Protein AF-A0A0M8PW68-F1 (afdb_monomer_lite)

Sequence (83 aa):
MNDKRIFTGKYVQEELGIDDKKLSKLADYFSDRIDGFAEYVGKWRKYTKREIEFIRYFLRERERFDVDSVVTKDAYDMYYECK

Radius of gyration: 12.08 Å; chains: 1; bounding box: 27×22×31 Å

Secondary structure (DSSP, 8-state):
------EEHHHHHHHHT--HHHHHHHHHHHHTTSTTTT-EETTEEEE-HHHHHHHHHHHHHTTT-S-HHHHHHHHHIIIII--

Structure (mmCIF, N/CA/C/O backbone):
data_AF-A0A0M8PW68-F1
#
_entry.id   AF-A0A0M8PW68-F1
#
loop_
_atom_site.group_PDB
_atom_site.id
_atom_site.type_symbol
_atom_site.label_atom_id
_atom_site.label_alt_id
_atom_site.label_comp_id
_atom_site.label_asym_id
_atom_site.label_entity_id
_atom_site.label_seq_id
_atom_site.pdbx_PDB_ins_code
_atom_site.Cartn_x
_atom_site.Cartn_y
_atom_site.Cartn_z
_atom_site.occupancy
_atom_site.B_iso_or_equiv
_atom_site.auth_seq_id
_atom_site.auth_comp_id
_atom_site.auth_asym_id
_atom_site.auth_atom_id
_atom_site.pdbx_PDB_model_num
ATOM 1 N N . MET A 1 1 ? 5.751 12.532 11.667 1.00 47.47 1 MET A N 1
ATOM 2 C CA . MET A 1 1 ? 4.286 12.489 11.890 1.00 47.47 1 MET A CA 1
ATOM 3 C C . MET A 1 1 ? 3.910 11.067 12.284 1.00 47.47 1 MET A C 1
ATOM 5 O O . MET A 1 1 ? 4.346 10.149 11.609 1.00 47.47 1 MET A O 1
ATOM 9 N N . ASN A 1 2 ? 3.184 10.864 13.390 1.00 52.50 2 ASN A N 1
ATOM 10 C CA . ASN A 1 2 ? 2.629 9.546 13.730 1.00 52.50 2 ASN A CA 1
ATOM 11 C C . ASN A 1 2 ? 1.391 9.319 12.861 1.00 52.50 2 ASN A C 1
ATOM 13 O O . ASN A 1 2 ? 0.287 9.740 13.214 1.00 52.50 2 ASN A O 1
ATOM 17 N N . ASP A 1 3 ? 1.593 8.720 11.694 1.00 65.75 3 ASP A N 1
ATOM 18 C CA . ASP A 1 3 ? 0.511 8.347 10.796 1.00 65.75 3 ASP A CA 1
ATOM 19 C C . ASP A 1 3 ? -0.366 7.271 11.454 1.00 65.75 3 ASP A C 1
ATOM 21 O O . ASP A 1 3 ? 0.026 6.114 11.598 1.00 65.75 3 ASP A O 1
ATOM 25 N N . LYS A 1 4 ? -1.569 7.654 11.894 1.00 79.06 4 LYS A N 1
ATOM 26 C CA . LYS A 1 4 ? -2.536 6.707 12.462 1.00 79.06 4 LYS A CA 1
ATOM 27 C C . LYS A 1 4 ? -3.152 5.858 11.343 1.00 79.06 4 LYS A C 1
ATOM 29 O O . LYS A 1 4 ? -3.647 6.395 10.352 1.00 79.06 4 LYS A O 1
ATOM 34 N N . ARG A 1 5 ? -3.190 4.535 11.533 1.00 80.94 5 ARG A N 1
ATOM 35 C CA . ARG A 1 5 ? -3.863 3.572 10.642 1.00 80.94 5 ARG A CA 1
ATOM 36 C C . ARG A 1 5 ? -5.377 3.613 10.827 1.00 80.94 5 ARG A C 1
ATOM 38 O O . ARG A 1 5 ? -5.931 2.899 11.660 1.00 80.94 5 ARG A O 1
ATOM 45 N N . ILE A 1 6 ? -6.052 4.468 10.069 1.00 86.19 6 ILE A N 1
ATOM 46 C CA . ILE A 1 6 ? -7.502 4.685 10.206 1.00 86.19 6 ILE A CA 1
ATOM 47 C C . ILE A 1 6 ? -8.294 4.254 8.969 1.00 86.19 6 ILE A C 1
ATOM 49 O O . ILE A 1 6 ? -9.451 3.840 9.099 1.00 86.19 6 ILE A O 1
ATOM 53 N N . PHE A 1 7 ? -7.672 4.270 7.789 1.00 90.62 7 PHE A N 1
ATOM 54 C CA . PHE A 1 7 ? -8.367 4.088 6.519 1.00 90.62 7 PHE A CA 1
ATOM 55 C C . PHE A 1 7 ? -8.610 2.608 6.217 1.00 90.62 7 PHE A C 1
ATOM 57 O O . PHE A 1 7 ? -7.733 1.767 6.406 1.00 90.62 7 PHE A O 1
ATOM 64 N N . THR A 1 8 ? -9.825 2.270 5.787 1.00 92.75 8 THR A N 1
ATOM 65 C CA . THR A 1 8 ? -10.202 0.909 5.377 1.00 92.75 8 THR A CA 1
ATOM 66 C C . THR A 1 8 ? -9.835 0.662 3.921 1.00 92.75 8 THR A C 1
ATOM 68 O O . THR A 1 8 ? -9.775 1.604 3.137 1.00 92.75 8 THR A O 1
ATOM 71 N N . GLY A 1 9 ? -9.692 -0.607 3.527 1.00 92.25 9 GLY A N 1
ATOM 72 C CA . GLY A 1 9 ? -9.496 -0.961 2.117 1.00 92.25 9 GLY A CA 1
ATOM 73 C C . GLY A 1 9 ? -10.561 -0.366 1.188 1.00 92.25 9 GLY A C 1
ATOM 74 O O . GLY A 1 9 ? -10.215 0.131 0.126 1.00 92.25 9 GLY A O 1
ATOM 75 N N . LYS A 1 10 ? -11.830 -0.308 1.622 1.00 92.62 10 LYS A N 1
ATOM 76 C CA . LYS A 1 10 ? -12.910 0.329 0.851 1.00 92.62 10 LYS A CA 1
ATOM 77 C C . LYS A 1 10 ? -12.651 1.817 0.585 1.00 92.62 10 LYS A C 1
ATOM 79 O O . LYS A 1 10 ? -12.802 2.257 -0.545 1.00 92.62 10 LYS A O 1
ATOM 84 N N . TYR A 1 11 ? -12.222 2.570 1.601 1.00 93.81 11 TYR A N 1
ATOM 85 C CA . TYR A 1 11 ? -11.869 3.981 1.420 1.00 93.81 11 TYR A CA 1
ATOM 86 C C . TYR A 1 11 ? -10.720 4.138 0.418 1.00 93.81 11 TYR A C 1
ATOM 88 O O . TYR A 1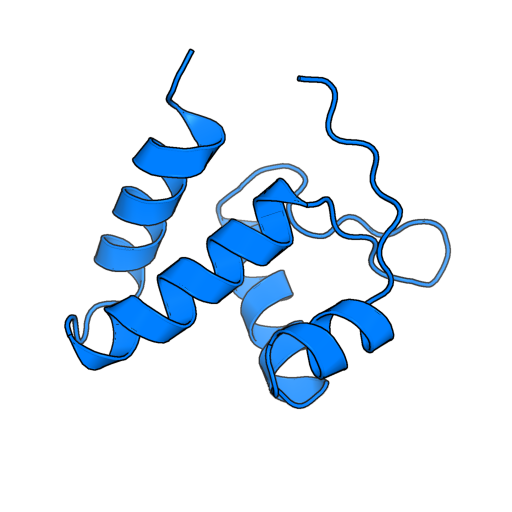 11 ? -10.787 4.974 -0.470 1.00 93.81 11 TYR A O 1
ATOM 96 N N . VAL A 1 12 ? -9.686 3.297 0.522 1.00 93.69 12 VAL A N 1
ATOM 97 C CA . VAL A 1 12 ? -8.537 3.342 -0.396 1.00 93.69 12 VAL A CA 1
ATOM 98 C C . VAL A 1 12 ? -8.943 3.003 -1.835 1.00 93.69 12 VAL A C 1
ATOM 100 O O . VAL A 1 12 ? -8.455 3.637 -2.765 1.00 93.69 12 VAL A O 1
ATOM 103 N N . GLN A 1 13 ? -9.853 2.044 -2.029 1.00 94.69 13 GLN A N 1
ATOM 104 C CA . GLN A 1 13 ? -10.409 1.709 -3.346 1.00 94.69 13 GLN A CA 1
ATOM 105 C C . GLN A 1 13 ? -11.117 2.908 -3.982 1.00 94.69 13 GLN A C 1
ATOM 107 O O . GLN A 1 13 ? -10.842 3.237 -5.134 1.00 94.69 13 GLN A O 1
ATOM 112 N N . GLU A 1 14 ? -11.986 3.581 -3.223 1.00 94.25 14 GLU A N 1
ATOM 113 C CA . GLU A 1 14 ? -12.723 4.767 -3.679 1.00 94.25 14 GLU A CA 1
ATOM 114 C C . GLU A 1 14 ? -11.776 5.947 -3.964 1.00 94.25 14 GLU A C 1
ATOM 116 O O . GLU A 1 14 ? -11.870 6.577 -5.014 1.00 94.25 14 GLU A O 1
ATOM 121 N N . GLU A 1 15 ? -10.816 6.200 -3.073 1.00 93.38 15 GLU A N 1
ATOM 122 C CA . GLU A 1 15 ? -9.852 7.307 -3.158 1.00 93.38 15 GLU A CA 1
ATOM 123 C C . GLU A 1 15 ? -8.853 7.162 -4.322 1.00 93.38 15 GLU A C 1
ATOM 125 O O . GLU A 1 15 ? -8.354 8.161 -4.850 1.00 93.38 15 GLU A O 1
ATOM 130 N N . LEU A 1 16 ? -8.525 5.926 -4.712 1.00 93.19 16 LEU A N 1
ATOM 131 C CA . LEU A 1 16 ? -7.568 5.627 -5.784 1.00 93.19 16 LEU A CA 1
ATOM 132 C C . LEU A 1 16 ? -8.231 5.149 -7.081 1.00 93.19 16 LEU A C 1
ATOM 134 O O . LEU A 1 16 ? -7.536 4.967 -8.080 1.00 93.19 16 LEU A O 1
ATOM 138 N N . GLY A 1 17 ? -9.548 4.929 -7.080 1.00 94.19 17 GLY A N 1
ATOM 139 C CA . GLY A 1 17 ? -10.282 4.410 -8.233 1.00 94.19 17 GLY A CA 1
ATOM 140 C C . GLY A 1 17 ? -9.816 3.017 -8.673 1.00 94.19 17 GLY A C 1
ATOM 141 O O . GLY A 1 17 ? -9.758 2.740 -9.871 1.00 94.19 17 GLY A O 1
ATOM 142 N N . ILE A 1 18 ? -9.443 2.148 -7.727 1.00 93.62 18 ILE A N 1
ATOM 143 C CA . ILE A 1 18 ? -8.985 0.776 -8.002 1.00 93.62 18 ILE A CA 1
ATOM 144 C C . ILE A 1 18 ? -9.914 -0.257 -7.368 1.00 93.62 18 ILE A C 1
ATOM 146 O O . ILE A 1 18 ? -10.514 -0.007 -6.327 1.00 93.62 18 ILE A O 1
ATOM 150 N N . ASP A 1 19 ? -10.001 -1.439 -7.978 1.00 94.44 19 ASP A N 1
ATOM 151 C CA . ASP A 1 19 ? -10.753 -2.557 -7.407 1.00 94.44 19 ASP A CA 1
ATOM 152 C C . ASP A 1 19 ? -10.017 -3.235 -6.233 1.00 94.44 19 ASP A C 1
ATOM 154 O O . ASP A 1 19 ? -8.804 -3.085 -6.039 1.00 94.44 19 ASP A O 1
ATOM 158 N N . ASP A 1 20 ? -10.773 -4.009 -5.450 1.00 91.44 20 ASP A N 1
ATOM 159 C CA . ASP A 1 20 ? -10.274 -4.750 -4.288 1.00 91.44 20 ASP A CA 1
ATOM 160 C C . ASP A 1 20 ? -9.124 -5.696 -4.649 1.00 91.44 20 ASP A C 1
ATOM 162 O O . ASP A 1 20 ? -8.108 -5.731 -3.964 1.00 91.44 20 ASP A O 1
ATOM 166 N N . LYS A 1 21 ? -9.216 -6.396 -5.787 1.00 93.69 21 LYS A N 1
ATOM 167 C CA . LYS A 1 21 ? -8.196 -7.355 -6.230 1.00 93.69 21 LYS A CA 1
ATOM 168 C C . LYS A 1 21 ? -6.861 -6.666 -6.508 1.00 93.69 21 LYS A C 1
ATOM 170 O O . LYS A 1 21 ? -5.804 -7.209 -6.176 1.00 93.69 21 LYS A O 1
ATOM 175 N N . LYS A 1 22 ? -6.888 -5.489 -7.133 1.00 93.81 22 LYS A N 1
ATOM 176 C CA . LYS A 1 22 ? -5.710 -4.668 -7.414 1.00 93.81 22 LYS A CA 1
ATOM 177 C C . LYS A 1 22 ? -5.133 -4.119 -6.115 1.00 93.81 22 LYS A C 1
ATOM 179 O O . LYS A 1 22 ? -3.923 -4.217 -5.926 1.00 93.81 22 LYS A O 1
ATOM 184 N N . LEU A 1 23 ? -5.976 -3.631 -5.202 1.00 94.50 23 LEU A N 1
ATOM 185 C CA . LEU A 1 23 ? -5.528 -3.173 -3.887 1.00 94.50 23 LEU A CA 1
ATOM 186 C C . LEU A 1 23 ? -4.889 -4.306 -3.069 1.00 94.50 23 LEU A C 1
ATOM 188 O O . LEU A 1 23 ? -3.823 -4.097 -2.496 1.00 94.50 23 LEU A O 1
ATOM 192 N N . SER A 1 24 ? -5.485 -5.502 -3.036 1.00 93.06 24 SER A N 1
ATOM 193 C CA . SER A 1 24 ? -4.933 -6.657 -2.319 1.00 93.06 24 SER A CA 1
ATOM 194 C C . SER A 1 24 ? -3.566 -7.050 -2.859 1.00 93.06 24 SER A C 1
ATOM 196 O O . SER A 1 24 ? -2.635 -7.177 -2.073 1.00 93.06 24 SER A O 1
ATOM 198 N N . LYS A 1 25 ? -3.417 -7.143 -4.188 1.00 93.62 25 LYS A N 1
ATOM 199 C CA . LYS A 1 25 ? -2.129 -7.454 -4.827 1.00 93.62 25 LYS A CA 1
ATOM 200 C C . LYS A 1 25 ? -1.047 -6.431 -4.504 1.00 93.62 25 LYS A C 1
ATOM 202 O O . LYS A 1 25 ? 0.087 -6.812 -4.247 1.00 93.62 25 LYS A O 1
ATOM 207 N N . LEU A 1 26 ? -1.388 -5.143 -4.546 1.00 93.00 26 LEU A N 1
ATOM 208 C CA . LEU A 1 26 ? -0.451 -4.072 -4.210 1.00 93.00 26 LEU A CA 1
ATOM 209 C C . LEU A 1 26 ? -0.066 -4.135 -2.733 1.00 93.00 26 LEU A C 1
ATOM 211 O O . LEU A 1 26 ? 1.111 -4.064 -2.408 1.00 93.00 26 LEU A O 1
ATOM 215 N N . ALA A 1 27 ? -1.042 -4.328 -1.848 1.00 92.69 27 ALA A N 1
ATOM 216 C CA . ALA A 1 27 ? -0.791 -4.465 -0.423 1.00 92.69 27 ALA A CA 1
ATOM 217 C C . ALA A 1 27 ? 0.100 -5.676 -0.102 1.00 92.69 27 ALA A C 1
ATOM 219 O O . ALA A 1 27 ? 1.025 -5.506 0.679 1.00 92.69 27 ALA A O 1
ATOM 220 N N . ASP A 1 28 ? -0.119 -6.835 -0.734 1.00 92.44 28 ASP A N 1
ATOM 221 C CA . ASP A 1 28 ? 0.744 -8.021 -0.585 1.00 92.44 28 ASP A CA 1
ATOM 222 C C . ASP A 1 28 ? 2.170 -7.729 -1.079 1.00 92.44 28 ASP A C 1
ATOM 224 O O . ASP A 1 28 ? 3.155 -7.943 -0.376 1.00 92.44 28 ASP A O 1
ATOM 228 N N . TYR A 1 29 ? 2.279 -7.162 -2.283 1.00 91.31 29 TYR A N 1
ATOM 229 C CA . TYR A 1 29 ? 3.561 -6.826 -2.892 1.00 91.31 29 TYR A CA 1
ATOM 230 C C . TYR A 1 29 ? 4.372 -5.837 -2.036 1.00 91.31 29 TYR A C 1
ATOM 232 O O . TYR A 1 29 ? 5.591 -5.986 -1.910 1.00 91.31 29 TYR A O 1
ATOM 240 N N . PHE A 1 30 ? 3.725 -4.832 -1.443 1.00 91.00 30 PHE A N 1
ATOM 241 C CA . PHE A 1 30 ? 4.403 -3.855 -0.594 1.00 91.00 30 PHE A CA 1
ATOM 242 C C . PHE A 1 30 ? 4.655 -4.372 0.820 1.00 91.00 30 PHE A C 1
ATOM 244 O O . PHE A 1 30 ? 5.705 -4.051 1.363 1.00 91.00 30 PHE A O 1
ATOM 251 N N . SER A 1 31 ? 3.781 -5.204 1.398 1.00 90.75 31 SER A N 1
ATOM 252 C CA . SER A 1 31 ? 4.029 -5.797 2.722 1.00 90.75 31 SER A CA 1
ATOM 253 C C . SER A 1 31 ? 5.265 -6.692 2.750 1.00 90.75 31 SER A C 1
ATOM 255 O O . SER A 1 31 ? 5.950 -6.743 3.764 1.00 90.75 31 SER A O 1
ATOM 257 N N . ASP A 1 32 ? 5.604 -7.330 1.627 1.00 89.00 32 ASP A N 1
ATOM 258 C CA . ASP A 1 32 ? 6.831 -8.128 1.503 1.00 89.00 32 ASP A CA 1
ATOM 259 C C . ASP A 1 32 ? 8.115 -7.275 1.466 1.00 89.00 32 ASP A C 1
ATOM 261 O O . ASP A 1 32 ? 9.219 -7.802 1.600 1.00 89.00 32 ASP A O 1
ATOM 265 N N . ARG A 1 33 ? 7.994 -5.963 1.222 1.00 87.06 33 ARG A N 1
ATOM 266 C CA . ARG A 1 33 ? 9.124 -5.048 0.966 1.00 87.06 33 ARG A CA 1
ATOM 267 C C . ARG A 1 33 ? 9.255 -3.940 2.002 1.00 87.06 33 ARG A C 1
ATOM 269 O O . ARG A 1 33 ? 10.355 -3.449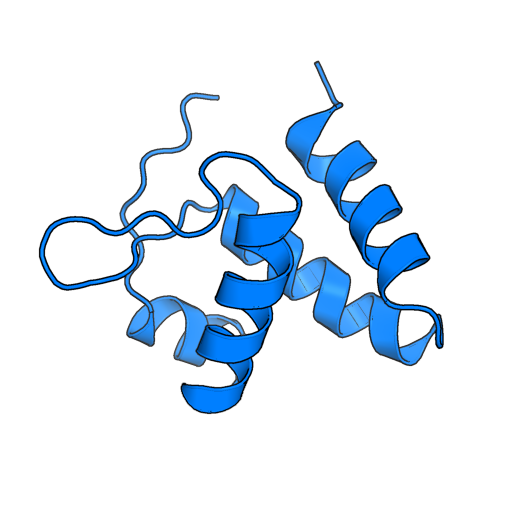 2.227 1.00 87.06 33 ARG A O 1
ATOM 276 N N . ILE A 1 34 ? 8.140 -3.522 2.587 1.00 87.94 34 ILE A N 1
ATOM 277 C CA . ILE A 1 34 ? 8.036 -2.408 3.519 1.00 87.94 34 ILE A CA 1
ATOM 278 C C . ILE A 1 34 ? 7.397 -2.954 4.788 1.00 87.94 34 ILE A C 1
ATOM 280 O O . ILE A 1 34 ? 6.229 -3.351 4.790 1.00 87.94 34 ILE A O 1
ATOM 284 N N . ASP A 1 35 ? 8.176 -2.958 5.868 1.00 85.19 35 ASP A N 1
ATOM 285 C CA . ASP A 1 35 ? 7.705 -3.457 7.153 1.00 85.19 35 ASP A CA 1
ATOM 286 C C . ASP A 1 35 ? 6.498 -2.649 7.646 1.00 85.19 35 ASP A C 1
ATOM 288 O O . ASP A 1 35 ? 6.461 -1.413 7.593 1.00 85.19 35 ASP A O 1
ATOM 292 N N . GLY A 1 36 ? 5.473 -3.375 8.078 1.00 85.12 36 GLY A N 1
ATOM 293 C CA . GLY A 1 36 ? 4.196 -2.804 8.470 1.00 85.12 36 GLY A CA 1
ATOM 294 C C . GLY A 1 36 ? 3.378 -2.198 7.323 1.00 85.12 36 GLY A C 1
ATOM 295 O O . GLY A 1 36 ? 2.466 -1.429 7.597 1.00 85.12 36 GLY A O 1
ATOM 296 N N . PHE A 1 37 ? 3.622 -2.469 6.042 1.00 90.19 37 PHE A N 1
ATOM 297 C CA . PHE A 1 37 ? 2.727 -1.925 5.014 1.00 90.19 37 PHE A CA 1
ATOM 298 C C . PHE A 1 37 ? 1.334 -2.584 5.057 1.00 90.19 37 PHE A C 1
ATOM 300 O O . PHE A 1 37 ? 1.215 -3.807 5.044 1.00 90.19 37 PHE A O 1
ATOM 307 N N . ALA A 1 38 ? 0.269 -1.773 5.073 1.00 89.94 38 ALA A N 1
ATOM 308 C CA . ALA A 1 38 ? -1.131 -2.215 5.044 1.00 89.94 38 ALA A CA 1
ATOM 309 C C . ALA A 1 38 ? -1.494 -3.260 6.125 1.00 89.94 38 ALA A C 1
ATOM 311 O O . ALA A 1 38 ? -2.185 -4.246 5.843 1.00 89.94 38 ALA A O 1
ATOM 312 N N . GLU A 1 39 ? -1.038 -3.042 7.364 1.00 89.44 39 GLU A N 1
ATOM 313 C CA . GLU A 1 39 ? -1.240 -3.979 8.476 1.00 89.44 39 GLU A CA 1
ATOM 314 C C . GLU A 1 39 ? -2.707 -4.364 8.709 1.00 89.44 39 GLU A C 1
ATOM 316 O O . GLU A 1 39 ? -3.642 -3.562 8.586 1.00 89.44 39 GLU A O 1
ATOM 321 N N . TYR A 1 40 ? -2.898 -5.613 9.125 1.00 88.38 40 TYR A N 1
ATOM 322 C CA . TYR A 1 40 ? -4.193 -6.118 9.553 1.00 88.38 40 TYR A CA 1
ATOM 323 C C . TYR A 1 40 ? -4.532 -5.624 10.960 1.00 88.38 40 TYR A C 1
ATOM 325 O O . TYR A 1 40 ? -3.816 -5.879 11.924 1.00 88.38 40 TYR A O 1
ATOM 333 N N . VAL A 1 41 ? -5.688 -4.975 11.093 1.00 85.31 41 VAL A N 1
ATOM 334 C CA . VAL A 1 41 ? -6.306 -4.648 12.380 1.00 85.31 41 VAL A CA 1
ATOM 335 C C . VAL A 1 41 ? -7.562 -5.503 12.515 1.00 85.31 41 VAL A C 1
ATOM 337 O O . VAL A 1 41 ? -8.617 -5.218 11.938 1.00 85.31 41 VAL A O 1
ATOM 340 N N . GLY A 1 42 ? -7.429 -6.611 13.246 1.00 85.94 42 GLY A N 1
ATOM 341 C CA . GLY A 1 42 ? -8.450 -7.655 13.306 1.00 85.94 42 GLY A CA 1
ATOM 342 C C . GLY A 1 42 ? -8.562 -8.392 11.970 1.00 85.94 42 GLY A C 1
ATOM 343 O O . GLY A 1 42 ? -7.608 -9.018 11.526 1.00 85.94 42 GLY A O 1
ATOM 344 N N . LYS A 1 43 ? -9.732 -8.321 11.324 1.00 85.75 43 LYS A N 1
ATOM 345 C CA . LYS A 1 43 ? -9.997 -8.987 10.031 1.00 85.75 43 LYS A CA 1
ATOM 346 C C . LYS A 1 43 ? -9.751 -8.098 8.808 1.00 85.75 43 LYS A C 1
ATOM 348 O O . LYS A 1 43 ? -9.933 -8.555 7.686 1.00 85.75 43 LYS A O 1
ATOM 353 N N . TRP A 1 44 ? -9.385 -6.832 9.009 1.00 87.38 44 TRP A N 1
ATOM 354 C CA . TRP A 1 44 ? -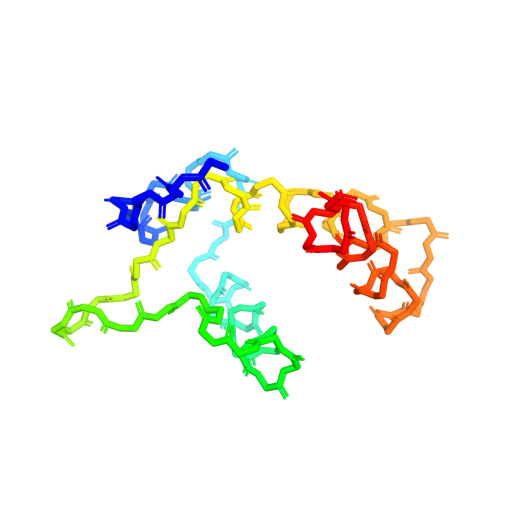9.346 -5.833 7.943 1.00 87.38 44 TRP A CA 1
ATOM 355 C C . TRP A 1 44 ? -7.971 -5.187 7.843 1.00 87.38 44 TRP A C 1
ATOM 357 O O . TRP A 1 44 ? -7.411 -4.781 8.860 1.00 87.38 44 TRP A O 1
ATOM 367 N N . ARG A 1 45 ? -7.467 -5.014 6.617 1.00 89.12 45 ARG A N 1
ATOM 368 C CA . ARG A 1 45 ? -6.302 -4.160 6.369 1.00 89.12 45 ARG A CA 1
ATOM 369 C C . ARG A 1 45 ? -6.638 -2.708 6.674 1.00 89.12 45 ARG A C 1
ATOM 371 O O . ARG A 1 45 ? -7.703 -2.206 6.283 1.00 89.12 45 ARG A O 1
ATOM 378 N N . LYS A 1 46 ? -5.724 -2.043 7.374 1.00 92.50 46 LYS A N 1
ATOM 379 C CA . LYS A 1 46 ? -5.795 -0.619 7.669 1.00 92.50 46 LYS A CA 1
ATOM 380 C C . LYS A 1 46 ? -4.597 0.099 7.084 1.00 92.50 46 LYS A C 1
ATOM 382 O O . LYS A 1 46 ? -3.457 -0.337 7.212 1.00 92.50 46 LYS A O 1
ATOM 387 N N . TYR A 1 47 ? -4.900 1.245 6.502 1.00 93.12 47 TYR A N 1
ATOM 388 C CA . TYR A 1 47 ? -3.942 2.079 5.812 1.00 93.12 47 TYR A CA 1
ATOM 389 C C . TYR A 1 47 ? -3.785 3.403 6.556 1.00 93.12 47 TYR A C 1
ATOM 391 O O . TYR A 1 47 ? -4.707 3.920 7.201 1.00 93.12 47 TYR A O 1
ATOM 399 N N . THR A 1 48 ? -2.585 3.940 6.472 1.00 92.25 48 THR A N 1
ATOM 400 C CA . THR A 1 48 ? -2.212 5.302 6.828 1.00 92.25 48 THR A CA 1
ATOM 401 C C . THR A 1 48 ? -2.387 6.221 5.625 1.00 92.25 48 THR A C 1
ATOM 403 O O . THR A 1 48 ? -2.446 5.763 4.485 1.00 92.25 48 THR A O 1
ATOM 406 N N . LYS A 1 49 ? -2.427 7.537 5.859 1.00 90.50 49 LYS A N 1
ATOM 407 C CA . LYS A 1 49 ? -2.462 8.507 4.756 1.00 90.50 49 LYS A CA 1
ATOM 408 C C . LYS A 1 49 ? -1.222 8.369 3.870 1.00 90.50 49 LYS A C 1
ATOM 410 O O . LYS A 1 49 ? -1.336 8.380 2.651 1.00 90.50 49 LYS A O 1
ATOM 415 N N . ARG A 1 50 ? -0.059 8.171 4.492 1.00 90.44 50 ARG A N 1
ATOM 416 C CA . ARG A 1 50 ? 1.205 7.928 3.798 1.00 90.44 50 ARG A CA 1
ATOM 417 C C . ARG A 1 50 ? 1.160 6.710 2.874 1.00 90.44 50 ARG A C 1
ATOM 419 O O . ARG A 1 50 ? 1.588 6.820 1.736 1.00 90.44 50 ARG A O 1
ATOM 426 N N . GLU A 1 51 ? 0.629 5.575 3.325 1.00 92.12 51 GLU A N 1
ATOM 427 C CA . GLU A 1 51 ? 0.509 4.376 2.476 1.00 92.12 51 GLU A CA 1
ATOM 428 C C . GLU A 1 51 ? -0.425 4.609 1.285 1.00 92.12 51 GLU A C 1
ATOM 430 O O . GLU A 1 51 ? -0.172 4.106 0.197 1.00 92.12 51 GLU A O 1
ATOM 435 N N . ILE A 1 52 ? -1.487 5.398 1.460 1.00 93.19 52 ILE A N 1
ATOM 436 C CA . ILE A 1 52 ? -2.387 5.755 0.357 1.00 93.19 52 ILE A CA 1
ATOM 437 C C . ILE A 1 52 ? -1.652 6.613 -0.676 1.00 93.19 52 ILE A C 1
ATOM 439 O O . ILE A 1 52 ? -1.730 6.321 -1.869 1.00 93.19 52 ILE A O 1
ATOM 443 N N . GLU A 1 53 ? -0.911 7.631 -0.232 1.00 92.06 53 GLU A N 1
ATOM 444 C CA . GLU A 1 53 ? -0.096 8.470 -1.122 1.00 92.06 53 GLU A CA 1
ATOM 445 C C . GLU A 1 53 ? 1.010 7.662 -1.812 1.00 92.06 53 GLU A C 1
ATOM 447 O O . GLU A 1 53 ? 1.237 7.831 -3.006 1.00 92.06 53 GLU A O 1
ATOM 452 N N . PHE A 1 54 ? 1.618 6.707 -1.107 1.00 92.19 54 PHE A N 1
ATOM 453 C CA . PHE A 1 54 ? 2.578 5.770 -1.681 1.00 92.19 54 PHE A CA 1
ATOM 454 C C . PHE A 1 54 ? 1.953 4.949 -2.822 1.00 92.19 54 PHE A C 1
ATOM 456 O O . PHE A 1 54 ? 2.513 4.878 -3.915 1.00 92.19 54 PHE A O 1
ATOM 463 N N . ILE A 1 55 ? 0.767 4.358 -2.610 1.00 92.69 55 ILE A N 1
ATOM 464 C CA . ILE A 1 55 ? 0.077 3.583 -3.658 1.00 92.69 55 ILE A CA 1
ATOM 465 C C . ILE A 1 55 ? -0.310 4.498 -4.822 1.00 92.69 55 ILE A C 1
ATOM 467 O O . ILE A 1 55 ? -0.151 4.116 -5.980 1.00 92.69 55 ILE A O 1
ATOM 471 N N . ARG A 1 56 ? -0.792 5.712 -4.534 1.00 92.50 56 ARG A N 1
ATOM 472 C CA . ARG A 1 56 ? -1.136 6.714 -5.550 1.00 92.50 56 ARG A CA 1
ATOM 473 C C . ARG A 1 56 ? 0.067 7.058 -6.425 1.00 92.50 56 ARG A C 1
ATOM 475 O O . ARG A 1 56 ? -0.063 7.069 -7.649 1.00 92.50 56 ARG A O 1
ATOM 482 N N . TYR A 1 57 ? 1.217 7.310 -5.807 1.00 90.56 57 TYR A N 1
ATOM 483 C CA . TYR A 1 57 ? 2.466 7.586 -6.508 1.00 90.56 57 TYR A CA 1
ATOM 484 C C . TYR A 1 57 ? 2.883 6.401 -7.372 1.00 90.56 57 TYR A C 1
ATOM 486 O O . TYR A 1 57 ? 3.093 6.554 -8.573 1.00 90.56 57 TYR A O 1
ATOM 494 N N . PHE A 1 58 ? 2.899 5.202 -6.787 1.00 90.75 58 PHE A N 1
ATOM 495 C CA . PHE A 1 58 ? 3.259 3.986 -7.501 1.00 90.75 58 PHE A CA 1
ATOM 496 C C . PHE A 1 58 ? 2.376 3.753 -8.731 1.00 90.75 58 PHE A C 1
ATOM 498 O O . PHE A 1 58 ? 2.879 3.450 -9.807 1.00 90.75 58 PHE A O 1
ATOM 505 N N . LEU A 1 59 ? 1.058 3.924 -8.597 1.00 90.12 59 LEU A N 1
ATOM 506 C CA . LEU A 1 59 ? 0.122 3.763 -9.709 1.00 90.12 59 LEU A CA 1
ATOM 507 C C . LEU A 1 59 ? 0.376 4.766 -10.839 1.00 90.12 59 LEU A C 1
ATOM 509 O O . LEU A 1 59 ? 0.268 4.384 -12.000 1.00 90.12 59 LEU A O 1
ATOM 513 N N . ARG A 1 60 ? 0.718 6.016 -10.504 1.00 88.88 60 ARG A N 1
ATOM 514 C CA . ARG A 1 60 ? 1.031 7.066 -11.483 1.00 88.88 60 ARG A CA 1
ATOM 515 C C . ARG A 1 60 ? 2.354 6.803 -12.201 1.00 88.88 60 ARG A C 1
ATOM 517 O O . ARG A 1 60 ? 2.431 6.941 -13.416 1.00 88.88 60 ARG A O 1
ATOM 524 N N . GLU A 1 61 ? 3.396 6.445 -11.462 1.00 85.50 61 GLU A N 1
ATOM 525 C CA . GLU A 1 61 ? 4.739 6.301 -12.028 1.00 85.50 61 GLU A CA 1
ATOM 526 C C . GLU A 1 61 ? 4.954 4.943 -12.703 1.00 85.50 61 GLU A C 1
ATOM 528 O O . GLU A 1 61 ? 5.774 4.839 -13.610 1.00 85.50 61 GLU A O 1
ATOM 533 N N . ARG A 1 62 ? 4.162 3.916 -12.376 1.00 82.44 62 ARG A N 1
ATOM 534 C CA . ARG A 1 62 ? 4.168 2.643 -13.113 1.00 82.44 62 ARG A CA 1
ATOM 535 C C . ARG A 1 62 ? 3.800 2.803 -14.594 1.00 82.44 62 ARG A C 1
ATOM 537 O O . ARG A 1 62 ? 4.241 2.012 -15.416 1.00 82.44 62 ARG A O 1
ATOM 544 N N . GLU A 1 63 ? 3.030 3.827 -14.963 1.00 76.31 63 GLU A N 1
ATOM 545 C CA . GLU A 1 63 ? 2.779 4.138 -16.382 1.00 76.31 63 GLU A CA 1
ATOM 546 C C . GLU A 1 63 ? 4.023 4.692 -17.099 1.00 76.31 63 GLU A C 1
ATOM 548 O O . GLU A 1 63 ? 4.098 4.663 -18.325 1.00 76.31 63 GLU A O 1
ATOM 553 N N . ARG A 1 64 ? 5.001 5.201 -16.342 1.00 73.00 64 ARG A N 1
ATOM 554 C CA . ARG A 1 64 ? 6.235 5.816 -16.851 1.00 73.00 64 ARG A CA 1
ATOM 555 C C . ARG A 1 64 ? 7.435 4.881 -16.769 1.00 73.00 64 ARG A C 1
ATOM 557 O O . ARG A 1 64 ? 8.331 4.968 -17.605 1.00 73.00 64 ARG A O 1
ATOM 564 N N . PHE A 1 65 ? 7.446 3.992 -15.782 1.00 71.69 65 PHE A N 1
ATOM 565 C CA . PHE A 1 65 ? 8.521 3.046 -15.533 1.00 71.69 65 PHE A CA 1
ATOM 566 C C . PHE A 1 65 ? 7.976 1.618 -15.578 1.00 71.69 65 PHE A C 1
ATOM 568 O O . PHE A 1 65 ? 7.189 1.217 -14.726 1.00 71.69 65 PHE A O 1
ATOM 575 N N . ASP A 1 66 ? 8.468 0.818 -16.523 1.00 75.00 66 ASP A N 1
ATOM 576 C CA . ASP A 1 66 ? 8.069 -0.590 -16.705 1.00 75.00 66 ASP A CA 1
ATOM 577 C C . ASP A 1 66 ? 8.708 -1.543 -15.666 1.00 75.00 66 ASP A C 1
ATOM 579 O O . ASP A 1 66 ? 8.761 -2.759 -15.834 1.00 75.00 66 ASP A O 1
ATOM 583 N N . VAL A 1 67 ? 9.260 -0.987 -14.581 1.00 80.56 67 VAL A N 1
ATOM 584 C CA . VAL A 1 67 ? 10.002 -1.728 -13.558 1.00 80.56 67 VAL A CA 1
ATOM 585 C C . VAL A 1 67 ? 9.444 -1.389 -12.179 1.00 80.56 67 VAL A C 1
ATOM 587 O O . VAL A 1 67 ? 9.837 -0.403 -11.553 1.00 80.56 67 VAL A O 1
ATOM 590 N N . ASP A 1 68 ? 8.558 -2.257 -11.680 1.00 79.75 68 ASP A N 1
ATOM 591 C CA . ASP A 1 68 ? 7.865 -2.087 -10.395 1.00 79.75 68 ASP A CA 1
ATOM 592 C C . ASP A 1 68 ? 8.847 -1.835 -9.226 1.00 79.75 68 ASP A C 1
ATOM 594 O O . ASP A 1 68 ? 8.542 -1.064 -8.317 1.00 79.75 68 ASP A O 1
ATOM 598 N N . SER A 1 69 ? 10.053 -2.417 -9.236 1.00 78.12 69 SER A N 1
ATOM 599 C CA . SER A 1 69 ? 11.044 -2.222 -8.165 1.00 78.12 69 SER A CA 1
ATOM 600 C C . SER A 1 69 ? 11.649 -0.815 -8.123 1.00 78.12 69 SER A C 1
ATOM 602 O O . SER A 1 69 ? 11.898 -0.310 -7.030 1.00 78.12 69 SER A O 1
ATOM 604 N N . VAL A 1 70 ? 11.841 -0.166 -9.278 1.00 77.44 70 VAL A N 1
ATOM 605 C CA . VAL A 1 70 ? 12.367 1.208 -9.359 1.00 77.44 70 VAL A CA 1
ATOM 606 C C . VAL A 1 70 ? 11.356 2.175 -8.761 1.00 77.44 70 VAL A C 1
ATOM 608 O O . VAL A 1 70 ? 11.701 2.957 -7.882 1.00 77.44 70 VAL A O 1
ATOM 611 N N . VAL A 1 71 ? 10.090 2.040 -9.158 1.00 80.75 71 VAL A N 1
ATOM 612 C CA . VAL A 1 71 ? 8.996 2.875 -8.647 1.00 80.75 71 VAL A CA 1
ATOM 613 C C . VAL A 1 71 ? 8.761 2.639 -7.156 1.00 80.75 71 VAL A C 1
ATOM 615 O O . VAL A 1 71 ? 8.506 3.577 -6.409 1.00 80.75 71 VAL A O 1
ATOM 618 N N . THR A 1 72 ? 8.873 1.386 -6.701 1.00 80.94 72 THR A N 1
ATOM 619 C CA . THR A 1 72 ? 8.728 1.049 -5.275 1.00 80.94 72 THR A CA 1
ATOM 620 C C . THR A 1 72 ? 9.815 1.710 -4.436 1.00 80.94 72 THR A C 1
ATOM 622 O O . THR A 1 72 ? 9.510 2.246 -3.374 1.00 80.94 72 THR A O 1
ATOM 625 N N . LYS A 1 73 ? 11.071 1.673 -4.901 1.00 84.06 73 LYS A N 1
ATOM 626 C CA . LYS A 1 73 ? 12.191 2.303 -4.201 1.00 84.06 73 LYS A CA 1
ATOM 627 C C . LYS A 1 73 ? 12.029 3.820 -4.161 1.00 84.06 73 LYS A C 1
ATOM 629 O O . LYS A 1 73 ? 12.113 4.401 -3.094 1.00 84.06 73 LYS A O 1
ATOM 63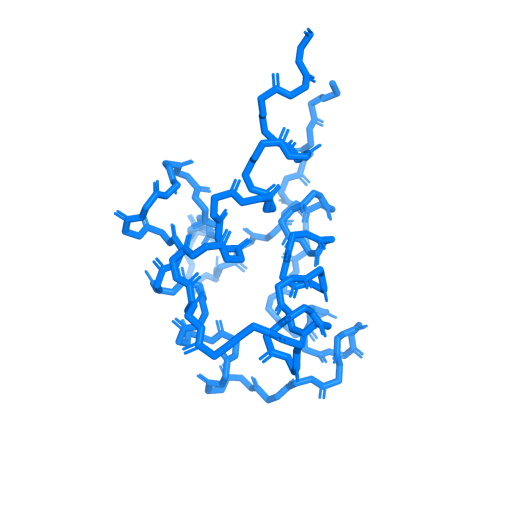4 N N . ASP A 1 74 ? 11.713 4.434 -5.293 1.00 82.19 74 ASP A N 1
ATOM 635 C CA . ASP A 1 74 ? 11.523 5.883 -5.384 1.00 82.19 74 ASP A CA 1
ATOM 636 C C . ASP A 1 74 ? 10.373 6.380 -4.483 1.00 82.19 74 ASP A C 1
ATOM 638 O O . ASP A 1 74 ? 10.514 7.345 -3.733 1.00 82.19 74 ASP A O 1
ATOM 642 N N . ALA A 1 75 ? 9.257 5.644 -4.449 1.00 81.19 75 ALA A N 1
ATOM 643 C CA . ALA A 1 75 ? 8.170 5.902 -3.509 1.00 81.19 75 ALA A CA 1
ATOM 644 C C . ALA A 1 75 ? 8.608 5.706 -2.044 1.00 81.19 75 ALA A C 1
ATOM 646 O O . ALA A 1 75 ? 8.195 6.453 -1.155 1.00 81.19 75 ALA A O 1
ATOM 647 N N . TYR A 1 76 ? 9.436 4.702 -1.757 1.00 83.50 76 TYR A N 1
ATOM 648 C CA . TYR A 1 76 ? 9.934 4.464 -0.404 1.00 83.50 76 TYR A CA 1
ATOM 649 C C . TYR A 1 76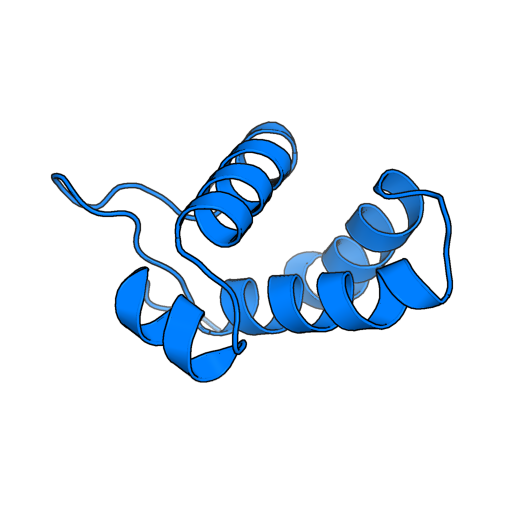 ? 10.841 5.610 0.053 1.00 83.50 76 TYR A C 1
ATOM 651 O O . TYR A 1 76 ? 10.626 6.158 1.134 1.00 83.50 76 TYR A O 1
ATOM 659 N N . ASP A 1 77 ? 11.763 6.046 -0.799 1.00 84.19 77 ASP A N 1
ATOM 660 C CA . ASP A 1 77 ? 12.667 7.160 -0.522 1.00 84.19 77 ASP A CA 1
ATOM 661 C C . ASP A 1 77 ? 11.859 8.448 -0.245 1.00 84.19 77 ASP A C 1
ATOM 663 O O . ASP A 1 77 ? 12.091 9.147 0.745 1.00 84.19 77 ASP A O 1
ATOM 667 N N . MET A 1 78 ? 10.817 8.708 -1.046 1.00 81.00 78 MET A N 1
ATOM 668 C CA . MET A 1 78 ? 9.965 9.896 -0.915 1.00 81.00 78 MET A CA 1
ATOM 669 C C . MET A 1 78 ? 9.095 9.904 0.353 1.00 81.00 78 MET A C 1
ATOM 671 O O . MET A 1 78 ? 8.923 10.952 0.979 1.00 81.00 78 MET A O 1
ATOM 675 N N . TYR A 1 79 ? 8.520 8.760 0.733 1.00 81.81 79 TYR A N 1
ATOM 676 C CA . TYR A 1 79 ? 7.506 8.702 1.794 1.00 81.81 79 TYR A CA 1
ATOM 677 C C . TYR A 1 79 ? 8.020 8.125 3.125 1.00 81.81 79 TYR A C 1
ATOM 679 O O . TYR A 1 79 ? 7.440 8.412 4.177 1.00 81.81 79 TYR A O 1
ATOM 687 N N . TYR A 1 80 ? 9.093 7.332 3.118 1.00 76.94 80 TYR A N 1
ATOM 688 C CA . TYR A 1 80 ? 9.603 6.617 4.293 1.00 76.94 80 TYR A CA 1
ATOM 689 C C . TYR A 1 80 ? 11.028 7.017 4.705 1.00 76.94 80 TYR A C 1
ATOM 691 O O . TYR A 1 80 ? 11.278 7.052 5.912 1.00 76.94 80 TYR A O 1
ATOM 699 N N . GLU A 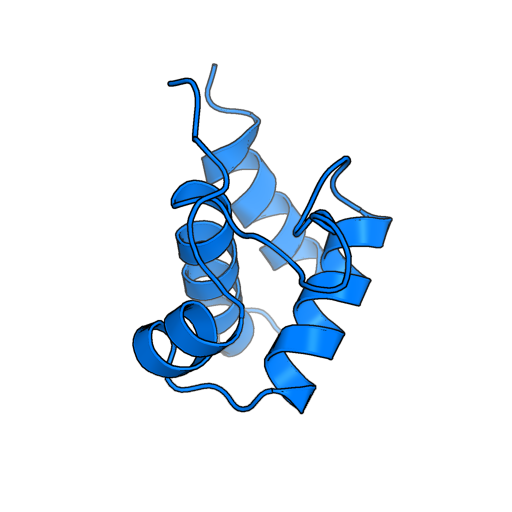1 81 ? 11.932 7.359 3.777 1.00 74.12 81 GLU A N 1
ATOM 700 C CA . GLU A 1 81 ? 13.310 7.766 4.128 1.00 74.12 81 GLU A CA 1
ATOM 701 C C . GLU A 1 81 ? 13.493 9.262 4.403 1.00 74.12 81 GLU A C 1
ATOM 703 O O . GLU A 1 81 ? 14.507 9.643 4.985 1.00 74.12 81 GLU A O 1
ATOM 708 N N . CYS A 1 82 ? 12.522 10.118 4.068 1.00 52.84 82 CYS A N 1
ATOM 709 C CA . CYS A 1 82 ? 12.594 11.546 4.383 1.00 52.84 82 CYS A CA 1
ATOM 710 C C . CYS A 1 82 ? 12.435 11.787 5.908 1.00 52.84 82 CYS A C 1
ATOM 712 O O . CYS A 1 82 ? 11.345 12.094 6.402 1.00 52.84 82 CYS A O 1
ATOM 714 N N . LYS A 1 83 ? 13.524 11.596 6.662 1.00 45.50 83 LYS A N 1
ATOM 715 C CA . LYS A 1 83 ? 13.716 12.024 8.055 1.00 45.50 83 LYS A CA 1
ATOM 716 C C . LYS A 1 83 ? 14.637 13.230 8.138 1.00 45.50 83 LYS A C 1
ATOM 718 O O . LYS A 1 83 ? 15.673 13.228 7.443 1.00 45.50 83 LYS A O 1
#

Foldseek 3Di:
DPFDQDDFLVNLCVVQVHDSVVSVVVQVVVCVPPPPRQDDDDPTGTHTPLSSVLVNQLVVCCVVDVDSVVSNVVSCCVRPVPD

pLDDT: mean 85.6, std 10.31, range [45.5, 94.69]